Protein AF-A0A0L8G4V8-F1 (afdb_monomer)

Mean predicted aligned error: 12.4 Å

Foldseek 3Di:
DCVVLVVCVVVVDQVQAAPVPRDGHVDPLVSQLVVCVVVVCQVAADPVPRDGHSDPVVSVVVVCVVVVDDD

Radius of gyration: 16.45 Å; Cα contacts (8 Å, |Δi|>4): 68; chains: 1; bounding box: 34×27×43 Å

Organism: Octopus bimaculoides (NCBI:txid37653)

InterPro domains:
  IPR013087 Zinc finger C2H2-type [PF00096] (16-32)
  IPR013087 Zinc finger C2H2-type [PF00096] (44-66)
  IPR013087 Zinc finger C2H2-type [PS00028] (46-66)
  IPR013087 Zinc finger C2H2-type [PS50157] (16-43)
  IPR013087 Zinc finger C2H2-type [PS50157] (44-71)
  IPR013087 Zinc finger C2H2-type [SM00355] (16-38)
  IPR013087 Zinc finger C2H2-type [SM00355] (44-66)
  IPR036236 Zinc finger C2H2 superfamily [SSF57667] (3-53)
  IPR050758 Zinc finger protein, C2H2-type [PTHR23234] (3-71)

Solvent-accessible surface area (backbone atoms only — not comparable to full-atom values): 4379 Å² total; per-residue (Å²): 139,68,64,71,65,56,53,42,67,76,72,66,54,37,89,33,61,35,90,86,79,70,51,61,24,82,41,63,71,56,38,55,45,54,50,27,65,77,69,63,50,33,88,36,59,37,89,89,77,67,53,60,25,80,41,67,68,59,40,53,57,52,51,42,67,71,71,64,63,69,134

pLDDT: mean 74.06, std 11.75, range [48.75, 89.62]

Secondary structure (DSSP, 8-state):
--HHHHHHHHS----EE-TTT--EESSHHHHHHHHHHHH---SEE-TTT--EES-HHHHHHHHHHHHT---

Sequence (71 aa):
GGLTCYIRIHTGEKPYYCAICGKSFSKSGRLTSDKSIHTREKPYYCDVCGKSFSHRSTLARHKRAHTGEKP

Nearest PDB structures (foldseek):
  2i13-assembly1_A  T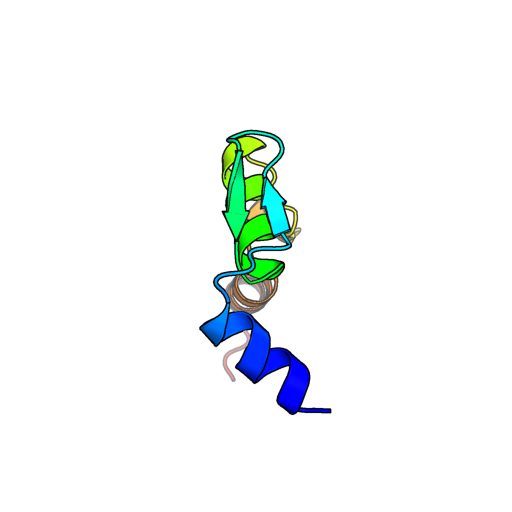M=7.312E-01  e=3.260E-07  Mus musculus
  2i13-assembly2_B  TM=6.941E-01  e=6.548E-07  Mus musculus
  7eyi-assembly1_G  TM=7.740E-01  e=3.039E-06  Homo sapiens
  5wjq-assembly1_D  TM=6.716E-01  e=3.258E-06  Mus musculus
  8ssr-assembly1_A  TM=6.976E-01  e=1.511E-04  Homo sapiens

Structure (mmCIF, N/CA/C/O backbone):
data_AF-A0A0L8G4V8-F1
#
_entry.id   AF-A0A0L8G4V8-F1
#
loop_
_atom_site.group_PDB
_atom_site.id
_atom_site.type_symbol
_atom_site.label_atom_id
_atom_site.label_alt_id
_atom_site.label_comp_id
_atom_site.label_asym_id
_atom_site.label_entity_id
_atom_site.label_seq_id
_atom_site.pdbx_PDB_ins_code
_atom_site.Cartn_x
_atom_site.Cartn_y
_atom_site.Cartn_z
_atom_site.occupancy
_atom_site.B_iso_or_equiv
_atom_site.auth_seq_id
_atom_site.auth_comp_id
_atom_site.auth_asym_id
_atom_site.auth_atom_id
_atom_site.pdbx_PDB_model_num
ATOM 1 N N . GLY A 1 1 ? 18.219 -23.002 -5.388 1.00 48.75 1 GLY A N 1
ATOM 2 C CA . GLY A 1 1 ? 17.772 -22.195 -6.541 1.00 48.75 1 GLY A CA 1
ATOM 3 C C . GLY A 1 1 ? 18.079 -20.717 -6.365 1.00 48.75 1 GLY A C 1
ATOM 4 O O . GLY A 1 1 ? 17.152 -19.944 -6.185 1.00 48.75 1 GLY A O 1
ATOM 5 N N . GLY A 1 2 ? 19.360 -20.325 -6.401 1.00 52.84 2 GLY A N 1
ATOM 6 C CA . GLY A 1 2 ? 19.797 -18.921 -6.273 1.00 52.84 2 GLY A CA 1
ATOM 7 C C . GLY A 1 2 ? 20.346 -18.296 -7.564 1.00 52.84 2 GLY A C 1
ATOM 8 O O . GLY A 1 2 ? 20.470 -17.078 -7.641 1.00 52.84 2 GLY A O 1
ATOM 9 N N . LEU A 1 3 ? 20.636 -19.105 -8.592 1.00 55.28 3 LEU A N 1
ATOM 10 C CA . LEU A 1 3 ? 21.243 -18.627 -9.843 1.00 55.28 3 LEU A CA 1
ATOM 11 C C . LEU A 1 3 ? 20.279 -17.821 -10.726 1.00 55.28 3 LEU A C 1
ATOM 13 O O . LEU A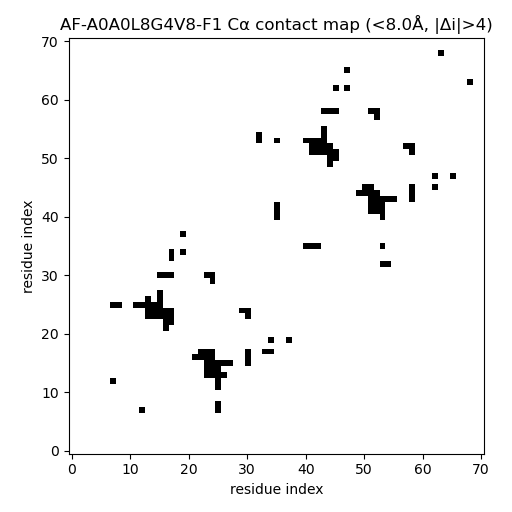 1 3 ? 20.688 -16.865 -11.377 1.00 55.28 3 LEU A O 1
ATOM 17 N N . THR A 1 4 ? 18.990 -18.159 -10.723 1.00 54.84 4 THR A N 1
ATOM 18 C CA . THR A 1 4 ? 17.976 -17.488 -11.555 1.00 54.84 4 THR A CA 1
ATOM 19 C C . THR A 1 4 ? 17.762 -16.029 -11.157 1.00 54.84 4 THR A C 1
ATOM 21 O O . THR A 1 4 ? 17.485 -15.184 -12.006 1.00 54.84 4 THR A O 1
ATOM 24 N N . CYS A 1 5 ? 17.948 -15.700 -9.876 1.00 55.66 5 CYS A N 1
ATOM 25 C CA . CYS A 1 5 ? 17.866 -14.329 -9.379 1.00 55.66 5 CYS A CA 1
ATOM 26 C C . CYS A 1 5 ? 19.036 -13.467 -9.871 1.00 55.66 5 CYS A C 1
ATOM 28 O O . CYS A 1 5 ? 18.833 -12.299 -10.191 1.00 55.66 5 CYS A O 1
ATOM 30 N N . TYR A 1 6 ? 20.242 -14.042 -9.923 1.00 54.88 6 TYR A N 1
ATOM 31 C CA . TYR A 1 6 ? 21.464 -13.337 -10.310 1.00 54.88 6 TYR A CA 1
ATOM 32 C C . TYR A 1 6 ? 21.472 -12.999 -11.807 1.00 54.88 6 TYR A C 1
ATOM 34 O O . TYR A 1 6 ? 21.716 -11.850 -12.175 1.00 54.88 6 TYR A O 1
ATOM 42 N N . ILE A 1 7 ? 21.085 -13.952 -12.665 1.00 51.78 7 ILE A N 1
ATOM 43 C CA . ILE A 1 7 ? 21.026 -13.733 -14.120 1.00 51.78 7 ILE A CA 1
ATOM 44 C C . ILE A 1 7 ? 20.028 -12.621 -14.479 1.00 51.78 7 ILE A C 1
ATOM 46 O O . ILE A 1 7 ? 20.336 -11.767 -15.308 1.00 51.78 7 ILE A O 1
ATOM 50 N N . ARG A 1 8 ? 18.881 -12.540 -13.788 1.00 52.34 8 ARG A N 1
ATOM 51 C CA . ARG A 1 8 ? 17.853 -11.521 -14.069 1.00 52.34 8 ARG A CA 1
ATOM 52 C C . ARG A 1 8 ? 18.289 -10.084 -13.751 1.00 52.34 8 ARG A C 1
ATOM 54 O O . ARG A 1 8 ? 17.686 -9.136 -14.246 1.00 52.34 8 ARG A O 1
ATOM 61 N N . ILE A 1 9 ? 19.311 -9.905 -12.909 1.00 52.88 9 ILE A N 1
ATOM 62 C CA . ILE A 1 9 ? 19.904 -8.586 -12.633 1.00 52.88 9 ILE A CA 1
ATOM 63 C C . ILE A 1 9 ? 20.872 -8.197 -13.759 1.00 52.88 9 ILE A C 1
ATOM 65 O O . ILE A 1 9 ? 20.939 -7.022 -14.111 1.00 52.88 9 ILE A O 1
ATOM 69 N N . HIS A 1 10 ? 21.561 -9.173 -14.357 1.00 53.19 10 HIS A N 1
ATOM 70 C CA . HIS A 1 10 ? 22.534 -8.953 -15.429 1.00 53.19 10 HIS A CA 1
ATOM 71 C C . HIS A 1 10 ? 21.897 -8.683 -16.802 1.00 53.19 10 HIS A C 1
ATOM 73 O O . HIS A 1 10 ? 22.449 -7.905 -17.573 1.00 53.19 10 HIS A O 1
ATOM 79 N N . THR A 1 11 ? 20.741 -9.279 -17.111 1.00 58.22 11 THR A N 1
ATOM 80 C CA . THR A 1 11 ? 20.072 -9.138 -18.424 1.00 58.22 11 THR A CA 1
ATOM 81 C C . THR A 1 11 ? 19.121 -7.944 -18.522 1.00 58.22 11 THR A C 1
ATOM 83 O O . THR A 1 11 ? 18.620 -7.634 -19.598 1.00 58.22 11 THR A O 1
ATOM 86 N N . GLY A 1 12 ? 18.832 -7.267 -17.405 1.00 60.28 12 GLY A N 1
ATOM 87 C CA . GLY A 1 12 ? 17.854 -6.176 -17.377 1.00 60.28 12 GLY A CA 1
ATOM 88 C C . GLY A 1 12 ? 16.412 -6.631 -17.632 1.00 60.28 12 GLY A C 1
ATOM 89 O O . GLY A 1 12 ? 15.537 -5.788 -17.835 1.00 60.28 12 GLY A O 1
ATOM 90 N N . GLU A 1 13 ? 16.137 -7.937 -17.595 1.00 66.00 13 GLU A N 1
ATOM 91 C CA . GLU A 1 13 ? 14.796 -8.470 -17.799 1.00 66.00 13 GLU A CA 1
ATOM 92 C C . GLU A 1 13 ? 13.857 -8.009 -16.681 1.00 66.00 13 GLU A C 1
ATOM 94 O O . GLU A 1 13 ? 14.026 -8.288 -15.487 1.00 66.00 13 GLU A O 1
ATOM 99 N N . LYS A 1 14 ? 12.821 -7.279 -17.088 1.00 70.69 14 LYS A N 1
ATOM 100 C CA . LYS A 1 14 ? 11.772 -6.770 -16.211 1.00 70.69 14 LYS A CA 1
ATOM 101 C C . LYS A 1 14 ? 10.460 -7.490 -16.536 1.00 70.69 14 LYS A C 1
ATOM 103 O O . LYS A 1 14 ? 9.603 -6.903 -17.190 1.00 70.69 14 LYS A O 1
ATOM 108 N N . PRO A 1 15 ? 10.286 -8.750 -16.087 1.00 75.62 15 PRO A N 1
ATOM 109 C CA . PRO A 1 15 ? 9.134 -9.570 -16.470 1.00 75.62 15 PRO A CA 1
ATOM 110 C C . PRO A 1 15 ? 7.801 -9.038 -15.925 1.00 75.62 15 PRO A C 1
ATOM 112 O O . PRO A 1 15 ? 6.739 -9.466 -16.360 1.00 75.62 15 PRO A O 1
ATOM 115 N N . TYR A 1 16 ? 7.832 -8.108 -14.968 1.00 79.31 16 TYR A N 1
ATOM 116 C CA . TYR A 1 16 ? 6.634 -7.529 -14.371 1.00 79.31 16 TYR A CA 1
ATOM 117 C C . TYR A 1 16 ? 6.380 -6.146 -14.959 1.00 79.31 16 TYR A C 1
ATOM 119 O O . TYR A 1 16 ? 6.958 -5.175 -14.484 1.00 79.31 16 TYR A O 1
ATOM 127 N N . TYR A 1 17 ? 5.513 -6.033 -15.961 1.00 74.06 17 TYR A N 1
ATOM 128 C CA . TYR A 1 17 ? 5.173 -4.747 -16.571 1.00 74.06 17 TYR A CA 1
ATOM 129 C C . TYR A 1 17 ? 3.782 -4.251 -16.169 1.00 74.06 17 TYR A C 1
ATOM 131 O O . TYR A 1 17 ? 2.860 -5.021 -15.887 1.00 74.06 17 TYR A O 1
ATOM 139 N N . CYS A 1 18 ? 3.649 -2.932 -16.080 1.00 79.25 18 CYS A N 1
ATOM 140 C CA . CYS A 1 18 ? 2.412 -2.245 -15.767 1.00 79.25 18 CYS A CA 1
ATOM 141 C C . CYS A 1 18 ? 1.655 -1.961 -17.059 1.00 79.25 18 CYS A C 1
ATOM 143 O O . CYS A 1 18 ? 2.100 -1.164 -17.874 1.00 79.25 18 CYS A O 1
ATOM 145 N N . ALA A 1 19 ? 0.489 -2.584 -17.228 1.00 71.81 19 ALA A N 1
ATOM 146 C CA . ALA A 1 19 ? -0.377 -2.363 -18.386 1.00 71.81 19 ALA A CA 1
ATOM 147 C C . ALA A 1 19 ? -1.029 -0.964 -18.415 1.00 71.81 19 ALA A C 1
ATOM 149 O O . ALA A 1 19 ? -1.623 -0.598 -19.418 1.00 71.81 19 ALA A O 1
ATOM 150 N N . ILE A 1 20 ? -0.927 -0.190 -17.325 1.00 71.69 20 ILE A N 1
ATOM 151 C CA . ILE A 1 20 ? -1.543 1.140 -17.216 1.00 71.69 20 ILE A CA 1
ATOM 152 C C . ILE A 1 20 ? -0.596 2.230 -17.735 1.00 71.69 20 ILE A C 1
ATOM 154 O O . ILE A 1 20 ? -1.016 3.116 -18.466 1.00 71.69 20 ILE A O 1
ATOM 158 N N . CYS A 1 21 ? 0.688 2.168 -17.369 1.00 78.62 21 CYS A N 1
ATOM 159 C CA . CYS A 1 21 ? 1.686 3.181 -17.739 1.00 78.62 21 CYS A CA 1
ATOM 160 C C . CYS A 1 21 ? 2.840 2.642 -18.596 1.00 78.62 21 CYS A C 1
ATOM 162 O O . CYS A 1 21 ? 3.774 3.379 -18.903 1.00 78.62 21 CYS A O 1
ATOM 164 N N . GLY A 1 22 ? 2.827 1.350 -18.933 1.00 69.56 22 GLY A N 1
ATOM 165 C CA . GLY A 1 22 ? 3.862 0.695 -19.736 1.00 69.56 22 GLY A CA 1
ATOM 166 C C . GLY A 1 22 ? 5.197 0.474 -19.017 1.00 69.56 22 GLY A C 1
ATOM 167 O O . GLY A 1 22 ? 6.152 0.010 -19.634 1.00 69.56 22 GLY A O 1
ATOM 168 N N . LYS A 1 23 ? 5.312 0.791 -17.718 1.00 77.88 23 LYS A N 1
ATOM 169 C CA . LYS A 1 23 ? 6.571 0.624 -16.973 1.00 77.88 23 LYS A CA 1
ATOM 170 C C . LYS A 1 23 ? 6.839 -0.831 -16.623 1.00 77.88 23 LYS A C 1
ATOM 172 O O . LYS A 1 23 ? 6.010 -1.495 -16.007 1.00 77.88 23 LYS A O 1
ATOM 177 N N . SER A 1 24 ? 8.052 -1.287 -16.910 1.00 82.06 24 SER A N 1
ATOM 178 C CA . SER A 1 24 ? 8.521 -2.614 -16.516 1.00 82.06 24 SER A CA 1
ATOM 179 C C . SER A 1 24 ? 9.322 -2.567 -15.213 1.00 82.06 24 SER A C 1
ATOM 181 O O . SER A 1 24 ? 10.119 -1.654 -14.976 1.00 82.06 24 SER A O 1
ATOM 183 N N . PHE A 1 25 ? 9.140 -3.583 -14.372 1.00 82.75 25 PHE A N 1
ATOM 184 C CA . PHE A 1 25 ? 9.751 -3.760 -13.060 1.00 82.75 25 PHE A CA 1
ATOM 185 C C . PHE A 1 25 ? 10.435 -5.124 -12.940 1.00 82.75 25 PHE A C 1
ATOM 187 O O . PHE A 1 25 ? 9.967 -6.151 -13.427 1.00 82.75 25 PHE A O 1
ATOM 194 N N . SER A 1 26 ? 11.542 -5.150 -12.200 1.00 82.06 26 SER A N 1
ATOM 195 C CA . SER A 1 26 ? 12.289 -6.374 -11.901 1.00 82.06 26 SER A CA 1
ATOM 196 C C . SER A 1 26 ? 11.744 -7.143 -10.698 1.00 82.06 26 SER A C 1
ATOM 198 O O . SER A 1 26 ? 12.295 -8.180 -10.353 1.00 82.06 26 SER A O 1
ATOM 200 N N . LYS A 1 27 ? 10.700 -6.660 -10.013 1.00 82.88 27 LYS A N 1
ATOM 201 C CA . LYS A 1 27 ? 10.095 -7.321 -8.842 1.00 82.88 27 LYS A CA 1
ATOM 202 C C . LYS A 1 27 ? 8.579 -7.139 -8.864 1.00 82.88 27 LYS A C 1
ATOM 204 O O . LYS A 1 27 ? 8.112 -6.016 -9.049 1.00 82.88 27 LYS A O 1
ATOM 209 N N . SER A 1 28 ? 7.831 -8.206 -8.579 1.00 80.75 28 SER A N 1
ATOM 210 C CA . SER A 1 28 ? 6.362 -8.185 -8.516 1.00 80.75 28 SER A CA 1
ATOM 211 C C . SER A 1 28 ? 5.839 -7.173 -7.494 1.00 80.75 28 SER A C 1
ATOM 213 O O . SER A 1 28 ? 4.956 -6.388 -7.810 1.00 80.75 28 SER A O 1
ATOM 215 N N . GLY A 1 29 ? 6.456 -7.090 -6.309 1.00 81.06 29 GLY A N 1
ATOM 216 C CA . GLY A 1 29 ? 6.048 -6.129 -5.277 1.00 81.06 29 GLY A CA 1
ATOM 217 C C . GLY A 1 29 ? 6.174 -4.656 -5.692 1.00 81.06 29 GLY A C 1
ATOM 218 O O . GLY A 1 29 ? 5.399 -3.828 -5.219 1.00 81.06 29 GLY A O 1
ATOM 219 N N . ARG A 1 30 ? 7.104 -4.318 -6.603 1.00 81.94 30 ARG A N 1
ATOM 220 C CA . ARG A 1 30 ? 7.197 -2.957 -7.164 1.00 81.94 30 ARG A CA 1
ATOM 221 C C . ARG A 1 30 ? 6.072 -2.695 -8.159 1.00 81.94 30 ARG A C 1
ATOM 223 O O . ARG A 1 30 ? 5.466 -1.637 -8.081 1.00 81.94 30 ARG A O 1
ATOM 230 N N . LEU A 1 31 ? 5.757 -3.670 -9.016 1.00 84.81 31 LEU A N 1
ATOM 231 C CA . LEU A 1 31 ? 4.613 -3.583 -9.925 1.00 84.81 31 LEU A CA 1
ATOM 232 C C . LEU A 1 31 ? 3.291 -3.428 -9.154 1.00 84.81 31 LEU A C 1
ATOM 234 O O . LEU A 1 31 ? 2.462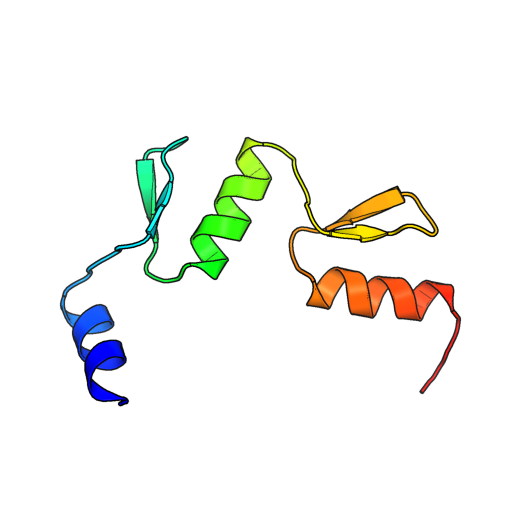 -2.609 -9.526 1.00 84.81 31 LEU A O 1
ATOM 238 N N . THR A 1 32 ? 3.085 -4.182 -8.072 1.00 81.38 32 THR A N 1
ATOM 239 C CA . THR A 1 32 ? 1.869 -4.067 -7.246 1.00 81.38 32 THR A CA 1
ATOM 240 C C . THR A 1 32 ? 1.751 -2.689 -6.592 1.00 81.38 32 THR A C 1
ATOM 242 O O . THR A 1 32 ? 0.669 -2.109 -6.581 1.00 81.38 32 THR A O 1
ATOM 245 N N . SER A 1 33 ? 2.859 -2.149 -6.073 1.00 80.38 33 SER A N 1
ATOM 246 C CA . SER A 1 33 ? 2.889 -0.800 -5.495 1.00 80.38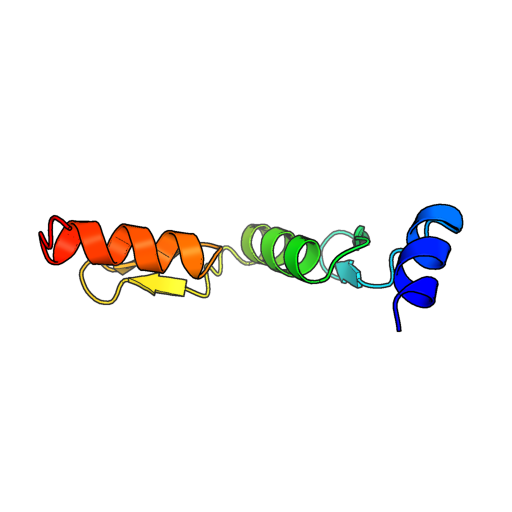 33 SER A CA 1
ATOM 247 C C . SER A 1 33 ? 2.590 0.269 -6.554 1.00 80.38 33 SER A C 1
ATOM 249 O O . SER A 1 33 ? 1.737 1.122 -6.332 1.00 80.38 33 SER A O 1
ATOM 251 N N . ASP A 1 34 ? 3.197 0.164 -7.737 1.00 83.69 34 ASP A N 1
ATOM 252 C CA . ASP A 1 34 ? 2.940 1.053 -8.877 1.00 83.69 34 ASP A CA 1
ATOM 253 C C . ASP A 1 34 ? 1.470 1.011 -9.330 1.00 83.69 34 ASP A C 1
ATOM 255 O O . ASP A 1 34 ? 0.815 2.050 -9.415 1.00 83.69 34 ASP A O 1
ATOM 259 N N . LYS A 1 35 ? 0.894 -0.189 -9.492 1.00 77.25 35 LYS A N 1
ATOM 260 C CA . LYS A 1 35 ? -0.531 -0.353 -9.822 1.00 77.25 35 LYS A CA 1
ATOM 261 C C . LYS A 1 35 ? -1.454 0.310 -8.793 1.00 77.25 35 LYS A C 1
ATOM 263 O O . LYS A 1 35 ? -2.426 0.940 -9.197 1.00 77.25 35 LYS A O 1
ATOM 268 N N . SER A 1 36 ? -1.121 0.247 -7.497 1.00 73.88 36 SER A N 1
ATOM 269 C CA . SER A 1 36 ? -1.921 0.885 -6.434 1.00 73.88 36 SER A CA 1
ATOM 270 C C . SER A 1 36 ? -1.985 2.415 -6.539 1.00 73.88 36 SER A C 1
ATOM 272 O O . SER A 1 36 ? -2.930 3.032 -6.049 1.00 73.88 36 SER A O 1
ATOM 274 N N . ILE A 1 37 ? -0.999 3.044 -7.189 1.00 73.69 37 ILE A N 1
ATOM 275 C CA . ILE A 1 37 ? -0.985 4.494 -7.430 1.00 73.69 37 ILE A CA 1
ATOM 276 C C . ILE A 1 37 ? -1.952 4.843 -8.562 1.00 73.69 37 ILE A C 1
ATOM 278 O O . ILE A 1 37 ? -2.665 5.840 -8.475 1.00 73.69 37 ILE A O 1
ATOM 282 N N . HIS A 1 38 ? -2.004 4.005 -9.596 1.00 72.75 38 HIS A N 1
ATOM 283 C CA . HIS A 1 38 ? -2.873 4.214 -10.748 1.00 72.75 38 HIS A CA 1
ATOM 284 C C . HIS A 1 38 ? -4.349 4.002 -10.428 1.00 72.75 38 HIS A C 1
ATOM 286 O O . HIS A 1 38 ? -5.178 4.821 -10.811 1.00 72.75 38 HIS A O 1
ATOM 292 N N . THR A 1 39 ? -4.683 2.932 -9.708 1.00 67.25 39 THR A N 1
ATOM 293 C CA . THR A 1 39 ? -6.081 2.634 -9.375 1.00 67.25 39 THR A CA 1
ATOM 294 C C . THR A 1 39 ? -6.553 3.380 -8.123 1.00 67.25 39 THR A C 1
ATOM 296 O O . THR A 1 39 ? -7.733 3.352 -7.795 1.00 67.25 39 THR A O 1
ATOM 299 N N . ARG A 1 40 ? -5.635 4.041 -7.391 1.00 65.00 40 ARG A N 1
ATOM 300 C CA . ARG A 1 40 ? -5.814 4.496 -5.994 1.00 65.00 40 ARG A CA 1
ATOM 301 C C . ARG A 1 40 ? -6.291 3.378 -5.058 1.00 65.00 40 ARG A C 1
ATOM 303 O O . ARG A 1 40 ? -6.596 3.645 -3.893 1.00 65.00 40 ARG A O 1
ATOM 310 N N . GLU A 1 41 ? -6.328 2.133 -5.531 1.00 64.31 41 GLU A N 1
ATOM 311 C CA . GLU A 1 41 ? -6.717 0.986 -4.741 1.00 64.31 41 GLU A CA 1
ATOM 312 C C . GLU A 1 41 ? -5.542 0.656 -3.855 1.00 64.31 41 GLU A C 1
ATOM 314 O O . GLU A 1 41 ? -4.496 0.156 -4.266 1.00 64.31 41 GLU A O 1
ATOM 319 N N . LYS A 1 42 ? -5.721 0.976 -2.592 1.00 70.44 42 LYS A N 1
ATOM 320 C CA . LYS A 1 42 ? -4.859 0.501 -1.540 1.00 70.44 42 LYS A CA 1
ATOM 321 C C . LYS A 1 42 ? -5.530 -0.765 -1.000 1.00 70.44 42 LYS A C 1
ATOM 323 O O . LYS A 1 42 ? -6.446 -0.643 -0.188 1.00 70.44 42 LYS A O 1
ATOM 328 N N . PRO A 1 43 ? -5.125 -1.966 -1.461 1.00 71.06 43 PRO A N 1
ATOM 329 C CA . PRO A 1 43 ? -5.861 -3.203 -1.189 1.00 71.06 43 PRO A CA 1
ATOM 330 C C . PRO A 1 43 ? -5.851 -3.571 0.299 1.00 71.06 43 PRO A C 1
ATOM 332 O O . PRO A 1 43 ? -6.675 -4.354 0.757 1.00 71.06 43 PRO A O 1
ATOM 335 N N . TYR A 1 44 ? -4.922 -3.004 1.070 1.00 81.44 44 TYR A N 1
ATOM 336 C CA . TYR A 1 44 ? -4.812 -3.233 2.501 1.00 81.44 44 TYR A CA 1
ATOM 337 C C . TYR A 1 44 ? -5.469 -2.080 3.251 1.00 81.44 44 TYR A C 1
ATOM 339 O O . TYR A 1 44 ? -4.829 -1.057 3.486 1.00 81.44 44 TYR A O 1
ATOM 347 N N . TYR A 1 45 ? -6.727 -2.234 3.648 1.00 79.44 45 TYR A N 1
ATOM 348 C CA . TYR A 1 45 ? -7.433 -1.239 4.450 1.00 79.44 45 TYR A CA 1
ATOM 349 C C . TYR A 1 45 ? -7.502 -1.630 5.925 1.00 79.44 45 TYR A C 1
ATOM 351 O O . TYR A 1 45 ? -7.453 -2.801 6.301 1.00 79.44 45 TYR A 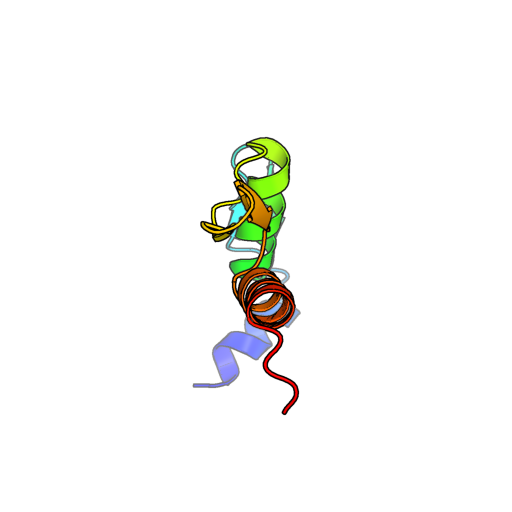O 1
ATOM 359 N N . CYS A 1 46 ? -7.542 -0.612 6.774 1.00 85.19 46 CYS A N 1
ATOM 360 C CA . CYS A 1 46 ? -7.775 -0.748 8.195 1.00 85.19 46 CYS A CA 1
ATOM 361 C C . CYS A 1 46 ? -9.279 -0.756 8.445 1.00 85.19 46 CYS A C 1
ATOM 363 O O . CYS A 1 46 ? -9.959 0.215 8.138 1.00 85.19 46 CYS A O 1
ATOM 365 N N . ASP A 1 47 ? -9.779 -1.834 9.030 1.00 84.31 47 ASP A N 1
ATOM 366 C CA . ASP A 1 47 ? -11.167 -2.005 9.469 1.00 84.31 47 ASP A CA 1
ATOM 367 C C . ASP A 1 47 ? -11.544 -1.100 10.652 1.00 84.31 47 ASP A C 1
ATOM 369 O O . ASP A 1 47 ? -12.713 -0.787 10.819 1.00 84.31 47 ASP A O 1
ATOM 373 N N . VAL A 1 48 ? -10.563 -0.618 11.426 1.00 82.38 48 VAL A N 1
ATOM 374 C CA . VAL A 1 48 ? -10.805 0.251 12.592 1.00 82.38 48 VAL A CA 1
ATOM 375 C C . VAL A 1 48 ? -11.077 1.704 12.188 1.00 82.38 48 VAL A C 1
ATOM 377 O O . VAL A 1 48 ? -11.932 2.359 12.769 1.00 82.38 48 VAL A O 1
ATOM 380 N N . CYS A 1 49 ? -10.349 2.241 11.202 1.00 85.94 49 CYS A N 1
ATOM 381 C CA . CYS A 1 49 ? -10.441 3.662 10.829 1.00 85.94 49 CYS A CA 1
ATOM 382 C C . CYS A 1 49 ? -10.645 3.919 9.330 1.00 85.94 49 CYS A C 1
ATOM 384 O O . CYS A 1 49 ? -10.563 5.063 8.884 1.00 85.94 49 CYS A O 1
ATOM 386 N N . GLY A 1 50 ? -10.826 2.869 8.528 1.00 76.94 50 GLY A N 1
ATOM 387 C CA . GLY A 1 50 ? -11.031 2.964 7.081 1.00 76.94 50 GLY A CA 1
ATOM 388 C C . GLY A 1 50 ? -9.805 3.415 6.279 1.00 76.94 50 GLY A C 1
ATOM 389 O O . GLY A 1 50 ? -9.899 3.587 5.067 1.00 76.94 50 GLY A O 1
ATOM 390 N N . LYS A 1 51 ? -8.635 3.620 6.909 1.00 81.25 51 LYS A N 1
ATOM 391 C CA . LYS A 1 51 ? -7.419 4.036 6.190 1.00 81.25 51 LYS A CA 1
ATOM 392 C C . LYS A 1 51 ? -6.855 2.901 5.355 1.00 81.25 51 LYS A C 1
ATOM 394 O O . LYS A 1 51 ? -6.582 1.819 5.866 1.00 81.25 51 LYS A O 1
ATOM 399 N N . SER A 1 52 ? -6.560 3.203 4.100 1.00 82.25 52 SER A N 1
ATOM 400 C CA . SER A 1 52 ? -5.971 2.241 3.178 1.00 82.25 52 SER A CA 1
ATOM 401 C C . SER A 1 52 ? -4.457 2.437 3.015 1.00 82.25 52 SER A C 1
ATOM 403 O O . SER A 1 52 ? -3.939 3.562 3.068 1.00 82.25 52 SER A O 1
ATOM 405 N N . PHE A 1 53 ? -3.739 1.334 2.787 1.00 83.12 53 PHE A N 1
ATOM 406 C CA . PHE A 1 53 ? -2.283 1.214 2.661 1.00 83.12 53 PHE A CA 1
ATOM 407 C C . PHE A 1 53 ? -1.879 0.368 1.440 1.00 83.12 53 PHE A C 1
ATOM 409 O O . PHE A 1 53 ? -2.568 -0.572 1.050 1.00 83.12 53 PHE A O 1
ATOM 416 N N . SER A 1 54 ? -0.717 0.673 0.855 1.00 78.88 54 SER A N 1
ATOM 417 C CA . SER A 1 54 ? -0.174 -0.068 -0.298 1.00 78.88 54 SER A CA 1
ATOM 418 C C . SER A 1 54 ? 0.553 -1.362 0.092 1.00 78.88 54 SER A C 1
ATOM 420 O O . SER A 1 54 ? 0.776 -2.225 -0.751 1.00 78.88 54 SER A O 1
ATOM 422 N N . HIS A 1 55 ? 0.921 -1.523 1.370 1.00 81.81 55 HIS A N 1
ATOM 423 C CA . HIS A 1 55 ? 1.677 -2.676 1.864 1.00 81.81 55 HIS A CA 1
ATOM 424 C C . HIS A 1 55 ? 1.060 -3.261 3.138 1.00 81.81 55 HIS A C 1
ATOM 426 O O . HIS A 1 55 ? 0.728 -2.531 4.077 1.00 81.81 55 HIS A O 1
ATOM 432 N N . ARG A 1 56 ? 1.007 -4.599 3.208 1.00 83.56 56 ARG A N 1
ATOM 433 C CA . ARG A 1 56 ? 0.520 -5.349 4.378 1.00 83.56 56 ARG A CA 1
ATOM 434 C C . ARG A 1 56 ? 1.305 -5.035 5.655 1.00 83.56 56 ARG A C 1
ATOM 436 O O . ARG A 1 56 ? 0.706 -4.901 6.713 1.00 83.56 56 ARG A O 1
ATOM 443 N N . SER A 1 57 ? 2.629 -4.893 5.566 1.00 86.50 57 SER A N 1
ATOM 444 C CA . SER A 1 57 ? 3.486 -4.558 6.716 1.00 86.50 57 SER A CA 1
ATOM 445 C C . SER A 1 57 ? 3.157 -3.183 7.302 1.00 86.50 57 SER A C 1
ATOM 447 O O . SER A 1 57 ? 3.119 -3.019 8.521 1.00 86.50 57 SER A O 1
ATOM 449 N N . THR A 1 58 ? 2.852 -2.205 6.445 1.00 87.50 58 THR A N 1
ATOM 450 C CA . THR A 1 58 ? 2.426 -0.868 6.868 1.00 87.50 58 THR A CA 1
ATOM 451 C C . THR A 1 58 ? 1.067 -0.912 7.562 1.00 87.50 58 THR A C 1
ATOM 453 O O . THR A 1 58 ? 0.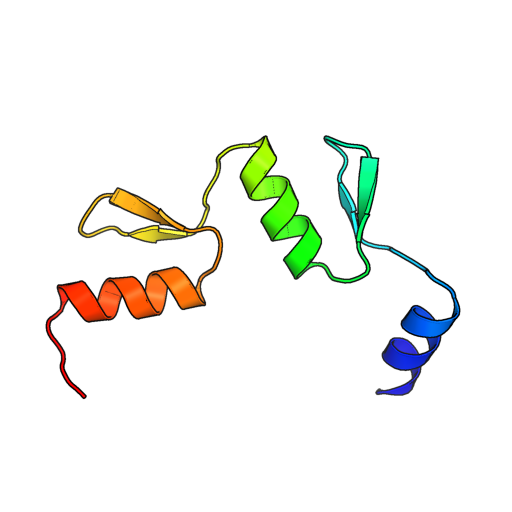931 -0.309 8.624 1.00 87.50 58 THR A O 1
ATOM 456 N N . LEU A 1 59 ? 0.100 -1.667 7.022 1.00 89.62 59 LEU A N 1
ATOM 457 C CA . LEU A 1 59 ? -1.193 -1.891 7.678 1.00 89.62 59 LEU A CA 1
ATOM 458 C C . LEU A 1 59 ? -1.022 -2.584 9.039 1.00 89.62 59 LEU A C 1
ATOM 460 O O . LEU A 1 59 ? -1.631 -2.163 10.014 1.00 89.62 59 LEU A O 1
ATOM 464 N N . ALA A 1 60 ? -0.181 -3.617 9.131 1.00 88.06 60 ALA A N 1
ATOM 465 C CA . ALA A 1 60 ? 0.040 -4.350 10.378 1.00 88.06 60 ALA A CA 1
ATOM 466 C C . A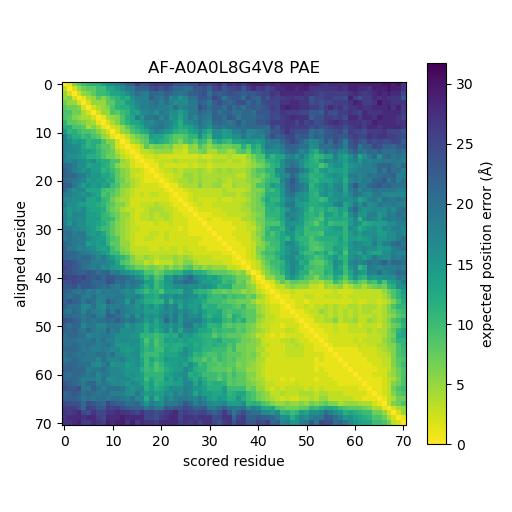LA A 1 60 ? 0.617 -3.449 11.482 1.00 88.06 60 ALA A C 1
ATOM 468 O O . ALA A 1 60 ? 0.104 -3.437 12.598 1.00 88.06 60 ALA A O 1
ATOM 469 N N . ARG A 1 61 ? 1.633 -2.634 11.163 1.00 88.44 61 ARG A N 1
ATOM 470 C CA . ARG A 1 61 ? 2.171 -1.636 12.103 1.00 88.44 61 ARG A CA 1
ATOM 471 C C . ARG A 1 61 ? 1.121 -0.593 12.482 1.00 88.44 61 ARG A C 1
ATOM 473 O O . ARG A 1 61 ? 1.040 -0.207 13.640 1.00 88.44 61 ARG A O 1
ATOM 480 N N . HIS A 1 62 ? 0.323 -0.147 11.516 1.00 89.56 62 HIS A N 1
ATOM 481 C CA . HIS A 1 62 ? -0.760 0.795 11.768 1.00 89.56 62 HIS A CA 1
ATOM 482 C C . HIS A 1 62 ? -1.823 0.222 12.716 1.00 89.56 62 HIS A C 1
ATOM 484 O O . HIS A 1 62 ? -2.242 0.918 13.632 1.00 89.56 62 HIS A O 1
ATOM 490 N N . LYS A 1 63 ? -2.214 -1.047 12.549 1.00 88.19 63 LYS A N 1
ATOM 491 C CA . LYS A 1 63 ? -3.175 -1.719 13.435 1.00 88.19 63 LYS A CA 1
ATOM 492 C C . LYS A 1 63 ? -2.692 -1.802 14.882 1.00 88.19 63 LYS A C 1
ATOM 494 O O . LYS A 1 63 ? -3.482 -1.556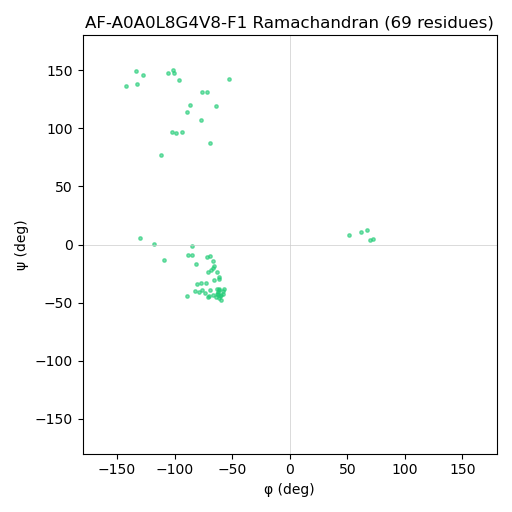 15.782 1.00 88.19 63 LYS A O 1
ATOM 499 N N . ARG A 1 64 ? -1.398 -2.054 15.104 1.00 86.38 64 ARG A N 1
ATOM 500 C CA . ARG A 1 64 ? -0.804 -2.058 16.456 1.00 86.38 64 ARG A CA 1
ATOM 501 C C . ARG A 1 64 ? -0.912 -0.707 17.167 1.00 86.38 64 ARG A C 1
ATOM 503 O O . ARG A 1 64 ? -1.010 -0.660 18.382 1.00 86.38 64 ARG A O 1
ATOM 510 N N . ALA A 1 65 ? -0.928 0.396 16.416 1.00 84.81 65 ALA A N 1
ATOM 511 C CA . ALA A 1 65 ? -1.133 1.719 17.001 1.00 84.81 65 ALA A CA 1
ATOM 512 C C . ALA A 1 65 ? -2.576 1.934 17.498 1.00 84.81 65 ALA A C 1
ATOM 514 O O . ALA A 1 65 ? -2.780 2.766 18.373 1.00 84.81 65 ALA A O 1
ATOM 515 N N . HIS A 1 66 ? -3.561 1.196 16.965 1.00 83.75 66 HIS A N 1
ATOM 516 C CA . HIS A 1 66 ? -4.954 1.257 17.428 1.00 83.75 66 HIS A CA 1
ATOM 517 C C . HIS A 1 66 ? -5.201 0.406 18.664 1.00 83.75 66 HIS A C 1
ATOM 519 O O . HIS A 1 66 ? -5.934 0.831 19.548 1.00 83.75 66 HIS A O 1
ATOM 525 N N . THR A 1 67 ? -4.603 -0.786 18.734 1.00 78.31 67 THR A N 1
ATOM 526 C CA . THR A 1 67 ? -4.794 -1.678 19.887 1.00 78.31 67 THR A CA 1
ATOM 527 C C . THR A 1 67 ? -4.075 -1.175 21.135 1.00 78.31 67 THR A C 1
ATOM 529 O O . THR A 1 67 ? -4.316 -1.693 22.218 1.00 78.31 67 THR A O 1
ATOM 532 N N . GLY A 1 68 ? -3.203 -0.166 21.008 1.00 68.69 68 GLY A N 1
ATOM 533 C CA . GLY A 1 68 ? -2.440 0.367 22.136 1.00 68.69 68 GLY A CA 1
ATOM 534 C C . GLY A 1 68 ? -1.507 -0.668 22.768 1.00 68.69 68 GLY A C 1
ATOM 535 O O . GLY A 1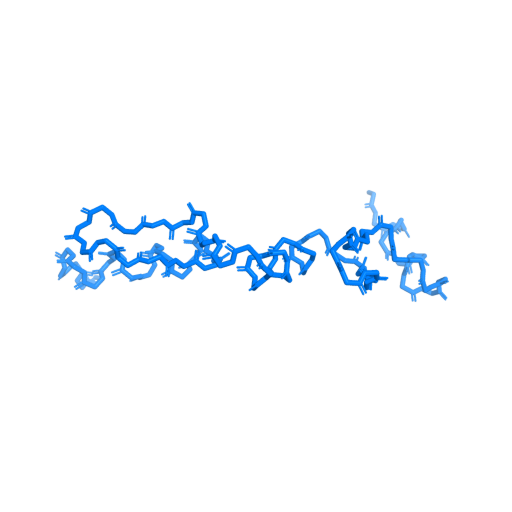 68 ? -0.942 -0.402 23.826 1.00 68.69 68 GLY A O 1
ATOM 536 N N . GLU A 1 69 ? -1.327 -1.826 22.124 1.00 57.34 69 GLU A N 1
ATOM 537 C CA . GLU A 1 69 ? -0.400 -2.869 22.540 1.00 57.34 69 GLU A CA 1
ATOM 538 C C . GLU A 1 69 ? 1.021 -2.340 22.326 1.00 57.34 69 GLU A C 1
ATOM 540 O O . GLU A 1 69 ? 1.644 -2.490 21.269 1.00 57.34 69 GLU A O 1
ATOM 545 N N . LYS A 1 70 ? 1.517 -1.644 23.352 1.00 50.03 70 LYS A N 1
ATOM 546 C CA . LYS A 1 70 ? 2.948 -1.528 23.615 1.00 50.03 70 LYS A CA 1
ATOM 547 C C . LYS A 1 70 ? 3.527 -2.956 23.656 1.00 50.03 70 LYS A C 1
ATOM 549 O O . LYS A 1 70 ? 2.822 -3.853 24.119 1.00 50.03 70 LYS A O 1
ATOM 554 N N . PRO A 1 71 ? 4.750 -3.169 23.138 1.00 60.09 71 PRO A N 1
ATOM 555 C CA . PRO A 1 71 ? 5.412 -4.464 23.248 1.00 60.09 71 PRO A CA 1
ATOM 556 C C . PRO A 1 71 ? 5.538 -4.915 24.704 1.00 60.09 71 PRO A C 1
ATOM 558 O O . PRO A 1 71 ? 5.571 -4.029 25.593 1.00 60.09 71 PRO A O 1
#